Protein AF-A0A967LL27-F1 (afdb_monomer_lite)

Sequence (130 aa):
VATADSPEEQVLYAFVTLYVKEKTGVESTYVEIAGGQKPLKLIDDDKADLVLAATAADHENVVFAIEDYPGLVSGKRPYEDLQFTTVLPALKKLNGLLNKEDIDLVVGRVNAGESAMSVVRKFLMERRWI

Foldseek 3Di:
DEDQDDLLVQLVCLLLQVQLCVPFVDGDDYDYQPPPHAQVVCLVVVVDQKGFHPPCPPPPAFQADAPPGTTIGGHCCCVPVVVVTCSSVSSNVSNVVDYPVLSVVLSVVVVVVDRSNVSSVVSCVVVVSD

Secondary structure (DSSP, 8-state):
-EE---HHHHHHHHHHHHHHHHHH-PPPPPEE--TT--HHHHHHTTS-SEEEETT-TT-TTEEE--TTSPEEEE-SHHHHTSTTSSHHHHHHHHHTT--HHHHHHHHHHHHTT--HHHHHHHHHHHTT--

pLDDT: mean 86.88, std 9.01, range [59.88, 97.75]

Radius of gyration: 13.79 Å; chains: 1; bounding box: 35×30×36 Å

Structure (mmCIF, N/CA/C/O backbone):
data_AF-A0A967LL27-F1
#
_entry.id   AF-A0A967LL27-F1
#
loop_
_atom_site.group_PDB
_atom_site.id
_atom_site.type_symbol
_atom_site.label_atom_id
_atom_site.label_alt_id
_atom_site.label_comp_id
_atom_site.label_asym_id
_atom_site.label_entity_id
_atom_site.label_seq_id
_atom_site.pdbx_PDB_ins_code
_atom_site.Cartn_x
_atom_site.Cartn_y
_atom_site.Cartn_z
_atom_site.occupancy
_atom_site.B_iso_or_equiv
_atom_site.auth_seq_id
_atom_site.auth_comp_id
_atom_site.auth_asym_id
_atom_site.auth_atom_id
_atom_site.pdbx_PDB_model_num
ATOM 1 N N . VAL A 1 1 ? -0.187 2.594 -8.232 1.00 70.19 1 VAL A N 1
ATOM 2 C CA . VAL A 1 1 ? -0.440 1.312 -7.535 1.00 70.19 1 VAL A CA 1
ATOM 3 C C . VAL A 1 1 ? -1.769 0.783 -8.028 1.00 70.19 1 VAL A C 1
ATOM 5 O O . VAL A 1 1 ? -2.717 1.564 -8.012 1.00 70.19 1 VAL A O 1
ATOM 8 N N . ALA A 1 2 ? -1.831 -0.471 -8.484 1.00 71.69 2 ALA A N 1
ATOM 9 C CA . ALA A 1 2 ? -3.088 -1.068 -8.938 1.00 71.69 2 ALA A CA 1
ATOM 10 C C . ALA A 1 2 ? -3.721 -2.025 -7.917 1.00 71.69 2 ALA A C 1
ATOM 12 O O . ALA A 1 2 ? -2.985 -2.765 -7.254 1.00 71.69 2 ALA A O 1
ATOM 13 N N . THR A 1 3 ? -5.057 -2.001 -7.806 1.00 70.25 3 THR A N 1
ATOM 14 C CA . THR A 1 3 ? -5.858 -2.859 -6.907 1.00 70.25 3 THR A CA 1
ATOM 15 C C . THR A 1 3 ? -7.157 -3.350 -7.572 1.00 70.2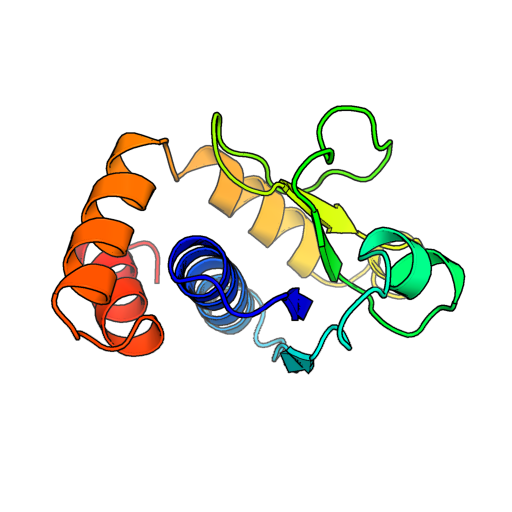5 3 THR A C 1
ATOM 17 O O . THR A 1 3 ? -7.623 -2.770 -8.552 1.00 70.25 3 THR A O 1
ATOM 20 N N . ALA A 1 4 ? -7.727 -4.430 -7.041 1.00 61.78 4 ALA A N 1
ATOM 21 C CA . ALA A 1 4 ? -9.005 -5.058 -7.382 1.00 61.78 4 ALA A CA 1
ATOM 22 C C . ALA A 1 4 ? -10.152 -4.695 -6.401 1.00 61.78 4 ALA A C 1
ATOM 24 O O . ALA A 1 4 ? -11.181 -5.368 -6.368 1.00 61.78 4 ALA A O 1
ATOM 25 N N . ASP A 1 5 ? -9.993 -3.605 -5.641 1.00 72.44 5 ASP A N 1
ATOM 26 C CA . ASP A 1 5 ? -11.035 -2.929 -4.847 1.00 72.44 5 ASP A CA 1
ATOM 27 C C . ASP A 1 5 ? -11.576 -3.639 -3.584 1.00 72.44 5 ASP A C 1
ATOM 29 O O . ASP A 1 5 ? -12.579 -3.200 -3.013 1.00 72.44 5 ASP A O 1
ATOM 33 N N . SER A 1 6 ? -10.895 -4.663 -3.055 1.00 85.81 6 SER A N 1
ATOM 34 C CA . SER A 1 6 ? -11.262 -5.240 -1.745 1.00 85.81 6 SER A CA 1
ATOM 35 C C . SER A 1 6 ? -10.921 -4.297 -0.569 1.00 85.81 6 SER A C 1
ATOM 37 O O . SER A 1 6 ? -10.003 -3.480 -0.692 1.00 85.81 6 SER A O 1
ATOM 39 N N . PRO A 1 7 ? -11.598 -4.394 0.596 1.00 88.50 7 PRO A N 1
ATOM 40 C CA . PRO A 1 7 ? -11.250 -3.608 1.785 1.00 88.50 7 PRO A CA 1
ATOM 41 C C . PRO A 1 7 ? -9.779 -3.748 2.196 1.00 88.50 7 PRO A C 1
ATOM 43 O O . PRO A 1 7 ? -9.130 -2.760 2.538 1.00 88.50 7 PRO A O 1
ATOM 46 N N . GLU A 1 8 ? -9.230 -4.958 2.114 1.00 90.44 8 GLU A N 1
ATOM 47 C CA . GLU A 1 8 ? -7.825 -5.249 2.396 1.00 90.44 8 GLU A CA 1
ATOM 48 C C . GLU A 1 8 ? -6.908 -4.489 1.437 1.00 90.44 8 GLU A C 1
ATOM 50 O O . GLU A 1 8 ? -5.980 -3.800 1.860 1.00 90.44 8 GLU A O 1
ATOM 55 N N . GLU A 1 9 ? -7.191 -4.547 0.138 1.00 88.44 9 GLU A N 1
ATOM 56 C CA . GLU A 1 9 ? -6.383 -3.861 -0.862 1.00 88.44 9 GLU A CA 1
ATOM 57 C C . GLU A 1 9 ? -6.513 -2.337 -0.790 1.00 88.44 9 GLU A C 1
ATOM 59 O O . GLU A 1 9 ? -5.526 -1.632 -1.003 1.00 88.44 9 GLU A O 1
ATOM 64 N N . GLN A 1 10 ? -7.689 -1.814 -0.434 1.00 90.50 10 GLN A N 1
ATOM 65 C CA . GLN A 1 10 ? -7.887 -0.388 -0.163 1.00 90.50 10 GLN A CA 1
ATOM 66 C C . GLN A 1 10 ? -7.045 0.074 1.033 1.00 90.50 10 GLN A C 1
ATOM 68 O O . GLN A 1 10 ? -6.426 1.142 0.982 1.00 90.50 10 GLN A O 1
ATOM 73 N N . VAL A 1 11 ? -6.981 -0.732 2.099 1.00 94.06 11 VAL A N 1
ATOM 74 C CA . VAL A 1 11 ? -6.143 -0.460 3.275 1.00 94.06 11 VAL A CA 1
ATOM 75 C C . VAL A 1 11 ? -4.662 -0.486 2.910 1.00 94.06 11 VAL A C 1
ATOM 77 O O . VAL A 1 11 ? -3.939 0.464 3.220 1.00 94.06 11 VAL A O 1
ATOM 80 N N . LEU A 1 12 ? -4.206 -1.521 2.203 1.00 92.62 12 LEU A N 1
ATOM 81 C CA . LEU A 1 12 ? -2.813 -1.633 1.764 1.00 92.62 12 LEU A CA 1
ATOM 82 C C . LEU A 1 12 ? -2.420 -0.495 0.816 1.00 92.62 12 LEU A C 1
ATOM 84 O O . LEU A 1 12 ? -1.365 0.121 0.989 1.00 92.62 12 LEU A O 1
ATOM 88 N N . TYR A 1 13 ? -3.289 -0.150 -0.136 1.00 92.38 13 TYR A N 1
ATOM 89 C CA . TYR A 1 13 ? -3.108 1.004 -1.011 1.00 92.38 13 TYR A CA 1
ATOM 90 C C . TYR A 1 13 ? -2.976 2.305 -0.217 1.00 92.38 13 TYR A C 1
ATOM 92 O O . TYR A 1 13 ? -2.076 3.103 -0.496 1.00 92.38 13 TYR A O 1
ATOM 100 N N . ALA A 1 14 ? -3.836 2.520 0.781 1.00 94.31 14 ALA A N 1
ATOM 101 C CA . ALA A 1 14 ? -3.790 3.705 1.625 1.00 94.31 14 ALA A CA 1
ATOM 102 C C . ALA A 1 14 ? -2.488 3.773 2.441 1.00 94.31 14 ALA A C 1
ATOM 104 O O . ALA A 1 14 ? -1.865 4.836 2.487 1.00 94.31 14 ALA A O 1
ATOM 105 N N . PHE A 1 15 ? -2.030 2.655 3.019 1.00 95.31 15 PHE A N 1
ATOM 106 C CA . PHE A 1 15 ? -0.750 2.581 3.737 1.00 95.31 15 PHE A CA 1
ATOM 107 C C . PHE A 1 15 ? 0.423 2.955 2.838 1.00 95.31 15 PHE A C 1
ATOM 109 O O . PHE A 1 15 ? 1.208 3.841 3.181 1.00 95.31 15 PHE A O 1
ATOM 116 N N . VAL A 1 16 ? 0.505 2.324 1.668 1.00 92.50 16 VAL A N 1
ATOM 117 C CA . VAL A 1 16 ? 1.552 2.573 0.674 1.00 92.50 16 VAL A CA 1
ATOM 118 C C . VAL A 1 16 ? 1.534 4.032 0.227 1.00 92.50 16 VAL A C 1
ATOM 120 O O . VAL A 1 16 ? 2.548 4.721 0.317 1.00 92.50 16 VAL A O 1
ATOM 123 N N . THR A 1 17 ? 0.373 4.526 -0.198 1.00 92.62 17 THR A N 1
ATOM 124 C CA . THR A 1 17 ? 0.221 5.869 -0.767 1.00 92.62 17 THR A CA 1
ATOM 125 C C . THR A 1 17 ? 0.566 6.954 0.244 1.00 92.62 17 THR A C 1
ATOM 127 O O . THR A 1 17 ? 1.343 7.859 -0.063 1.00 92.62 17 THR A O 1
ATOM 130 N N . LEU A 1 18 ? 0.010 6.872 1.456 1.00 94.50 18 LEU A N 1
ATOM 131 C CA . LEU A 1 18 ? 0.238 7.875 2.493 1.00 94.50 18 LEU A CA 1
ATOM 132 C C . LEU A 1 18 ? 1.684 7.848 2.975 1.00 94.50 18 LEU A C 1
ATOM 134 O O . LEU A 1 18 ? 2.316 8.898 3.057 1.00 94.50 18 LEU A O 1
ATOM 138 N N . TYR A 1 19 ? 2.232 6.665 3.250 1.00 94.00 19 TYR A N 1
ATOM 139 C CA . TYR A 1 19 ? 3.591 6.566 3.767 1.00 94.00 19 TYR A CA 1
ATOM 140 C C . TYR A 1 19 ? 4.632 7.019 2.740 1.00 94.00 19 TYR A C 1
ATOM 142 O O . TYR A 1 19 ? 5.532 7.786 3.079 1.00 94.00 19 TYR A O 1
ATOM 150 N N . VAL A 1 20 ? 4.497 6.599 1.476 1.00 91.62 20 VAL A N 1
ATOM 151 C CA . VAL A 1 20 ? 5.399 7.032 0.399 1.00 91.62 20 VAL A CA 1
ATOM 152 C C . VAL A 1 20 ? 5.307 8.542 0.207 1.00 91.62 20 VAL A C 1
ATOM 154 O O . VAL A 1 20 ? 6.348 9.202 0.197 1.00 91.62 20 VAL A O 1
ATOM 157 N N . LYS A 1 21 ? 4.097 9.109 0.139 1.00 92.62 21 LYS A N 1
ATOM 158 C CA . LYS A 1 21 ? 3.917 10.558 -0.007 1.00 92.62 21 LYS A CA 1
ATOM 159 C C . LYS A 1 21 ? 4.582 11.332 1.129 1.00 92.62 21 LYS A C 1
ATOM 161 O O . LYS A 1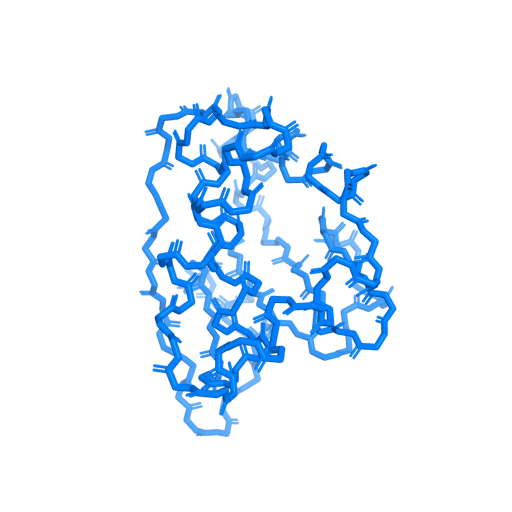 21 ? 5.367 12.235 0.864 1.00 92.62 21 LYS A O 1
ATOM 166 N N . GLU A 1 22 ? 4.335 10.952 2.378 1.00 93.75 22 GLU A N 1
ATOM 167 C CA . GLU A 1 22 ? 4.881 11.664 3.543 1.00 93.75 22 GLU A CA 1
ATOM 168 C C . GLU A 1 22 ? 6.404 11.483 3.689 1.00 93.75 22 GLU A C 1
ATOM 170 O O . GLU A 1 22 ? 7.096 12.389 4.149 1.00 93.75 22 GLU A O 1
ATOM 175 N N . LYS A 1 23 ? 6.971 10.331 3.297 1.00 91.88 23 LYS A N 1
ATOM 176 C CA . LYS A 1 23 ? 8.418 10.069 3.439 1.00 91.88 23 LYS A CA 1
ATOM 177 C C . LYS A 1 23 ? 9.271 10.492 2.260 1.00 91.88 23 LYS A C 1
ATOM 179 O O . LYS A 1 23 ? 10.477 10.665 2.432 1.00 91.88 23 LYS A O 1
ATOM 184 N N . THR A 1 24 ? 8.680 10.617 1.081 1.00 89.19 24 THR A N 1
ATOM 185 C CA . THR A 1 24 ? 9.441 10.821 -0.158 1.00 89.19 24 THR A CA 1
ATOM 186 C C . THR A 1 24 ? 8.962 12.024 -0.962 1.00 89.19 24 THR A C 1
ATOM 188 O O . THR A 1 24 ? 9.666 12.459 -1.866 1.00 89.19 24 THR A O 1
ATOM 191 N N . GLY A 1 25 ? 7.778 12.565 -0.657 1.00 88.06 25 GLY A N 1
ATOM 192 C CA . GLY A 1 25 ? 7.119 13.591 -1.465 1.00 88.06 25 GLY A CA 1
ATOM 193 C C . GLY A 1 25 ? 6.537 13.068 -2.784 1.00 88.06 25 GLY A C 1
ATOM 194 O O . GLY A 1 25 ? 5.905 13.836 -3.503 1.00 88.06 25 GLY A O 1
ATOM 195 N N . VAL A 1 26 ? 6.724 11.783 -3.111 1.00 86.94 26 VAL A N 1
ATOM 196 C CA . VAL A 1 26 ? 6.223 11.171 -4.348 1.00 86.94 26 VAL A CA 1
ATOM 197 C C . VAL A 1 26 ? 4.755 10.798 -4.188 1.00 86.94 26 VAL A C 1
ATOM 199 O O . VAL A 1 26 ? 4.373 10.080 -3.263 1.00 86.94 26 VAL A O 1
ATOM 202 N N . GLU A 1 27 ? 3.923 11.263 -5.114 1.00 85.25 27 GLU A N 1
ATOM 203 C CA . GLU A 1 27 ? 2.514 10.888 -5.159 1.00 85.25 27 GLU A CA 1
ATOM 204 C C . GLU A 1 27 ? 2.318 9.557 -5.888 1.00 85.25 27 GLU A C 1
ATOM 206 O O . GLU A 1 27 ? 2.960 9.272 -6.898 1.00 85.25 27 GLU A O 1
ATOM 211 N N . SER A 1 28 ? 1.403 8.736 -5.375 1.00 83.75 28 SER A N 1
ATOM 212 C CA . SER A 1 28 ? 0.979 7.505 -6.040 1.00 83.75 28 SER A CA 1
ATOM 213 C C . SER A 1 28 ? -0.317 7.755 -6.797 1.00 83.75 28 SER A C 1
ATOM 215 O O . SER A 1 28 ? -1.257 8.325 -6.249 1.00 83.75 28 SER A O 1
ATOM 217 N N . THR A 1 29 ? -0.378 7.296 -8.045 1.00 83.31 29 THR A N 1
ATOM 218 C CA . THR A 1 29 ? -1.622 7.271 -8.823 1.00 83.31 29 THR A CA 1
ATOM 219 C C . THR A 1 29 ? -2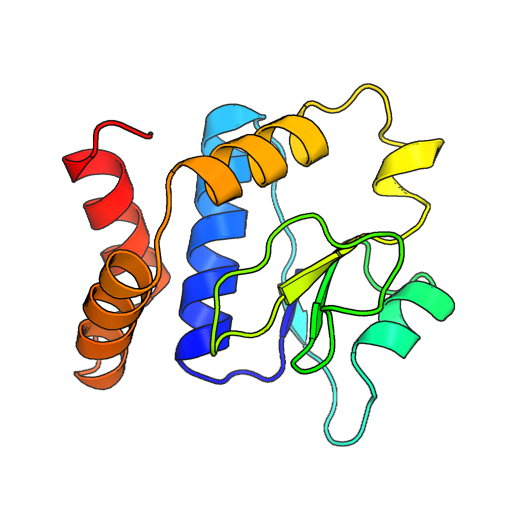.281 5.903 -8.678 1.00 83.31 29 THR A C 1
ATOM 221 O O . THR A 1 29 ? -1.609 4.870 -8.792 1.00 83.31 29 THR A O 1
ATOM 224 N N . TYR A 1 30 ? -3.582 5.895 -8.400 1.00 84.38 30 TYR A N 1
ATOM 225 C CA . TYR A 1 30 ? -4.396 4.685 -8.408 1.00 84.38 30 TYR A CA 1
ATOM 226 C C . TYR A 1 30 ? -4.602 4.195 -9.842 1.00 84.38 30 TYR A C 1
ATOM 228 O O . TYR A 1 30 ? -4.873 4.993 -10.739 1.00 84.38 30 TYR A O 1
ATOM 236 N N . VAL A 1 31 ? -4.482 2.887 -10.049 1.00 82.94 31 VAL A N 1
ATOM 237 C CA . VAL A 1 31 ? -4.777 2.232 -11.325 1.00 82.94 31 VAL A CA 1
ATOM 238 C C . VAL A 1 31 ? -5.790 1.128 -11.050 1.00 82.94 31 VAL A C 1
ATOM 240 O O . VAL A 1 31 ? -5.518 0.217 -10.280 1.00 82.94 31 VAL A O 1
ATOM 243 N N . GLU A 1 32 ? -6.965 1.197 -11.655 1.00 81.38 32 GLU A N 1
ATOM 244 C CA . GLU A 1 32 ? -7.962 0.137 -11.498 1.00 81.38 32 GLU A CA 1
ATOM 245 C C . GLU A 1 32 ? -7.512 -1.127 -12.247 1.00 81.38 32 GLU A C 1
A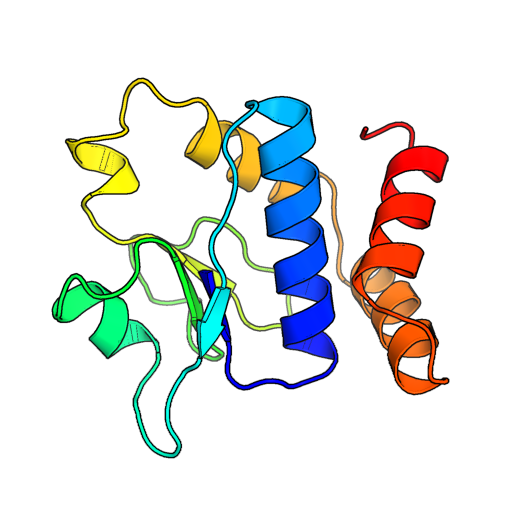TOM 247 O O . GLU A 1 32 ? -7.061 -1.051 -13.396 1.00 81.38 32 GLU A O 1
ATOM 252 N N . ILE A 1 33 ? -7.634 -2.297 -11.614 1.00 81.44 33 ILE A N 1
ATOM 253 C CA . ILE A 1 33 ? -7.444 -3.581 -12.295 1.00 81.44 33 ILE A CA 1
ATOM 254 C C . ILE A 1 33 ? -8.786 -4.009 -12.885 1.00 81.44 33 ILE A C 1
ATOM 256 O O . ILE A 1 33 ? -9.707 -4.378 -12.161 1.00 81.44 33 ILE A O 1
ATOM 260 N N . ALA A 1 34 ? -8.890 -3.997 -14.215 1.00 79.12 34 ALA A N 1
ATOM 261 C CA . ALA A 1 34 ? -10.110 -4.422 -14.892 1.00 79.12 34 ALA A CA 1
ATOM 262 C C . ALA A 1 34 ? -10.460 -5.886 -14.560 1.00 79.12 34 ALA A C 1
ATOM 264 O O . ALA A 1 34 ? -9.581 -6.745 -14.442 1.00 79.12 34 ALA A O 1
ATOM 265 N N . GLY A 1 35 ? -11.757 -6.192 -14.463 1.00 75.62 35 GLY A N 1
ATOM 266 C CA . GLY A 1 35 ? -12.244 -7.532 -14.129 1.00 75.62 35 GLY A CA 1
ATOM 267 C C . GLY A 1 35 ? -11.630 -8.632 -15.008 1.00 75.62 35 GLY A C 1
ATOM 268 O O . GLY A 1 35 ? -11.699 -8.583 -16.235 1.00 75.62 35 GLY A O 1
ATOM 269 N N . GLY A 1 36 ? -11.017 -9.636 -14.371 1.00 75.38 36 GLY A N 1
ATOM 270 C CA . GLY A 1 36 ? -10.354 -10.761 -15.045 1.00 75.38 36 GLY A CA 1
ATOM 271 C C . GLY A 1 36 ? -8.914 -10.494 -15.507 1.00 75.38 36 GLY A C 1
ATOM 272 O O . GLY A 1 36 ? -8.245 -11.420 -15.974 1.00 75.38 36 GLY A O 1
ATOM 273 N N . GLN A 1 37 ? -8.402 -9.269 -15.358 1.00 81.06 37 GLN A N 1
ATOM 274 C CA . GLN A 1 37 ? -6.997 -8.964 -15.606 1.00 81.06 37 GLN A CA 1
ATOM 275 C C . GLN A 1 37 ? -6.126 -9.466 -14.448 1.00 81.06 37 GLN A C 1
ATOM 277 O O . GLN A 1 37 ? -6.425 -9.255 -13.277 1.00 81.06 37 GLN A O 1
ATOM 282 N N . LYS A 1 38 ? -5.015 -10.135 -14.772 1.00 84.31 38 LYS A N 1
ATOM 283 C CA . LYS A 1 38 ? -4.040 -10.567 -13.763 1.00 84.31 38 LYS A CA 1
ATOM 284 C C . LYS A 1 38 ? -3.196 -9.365 -13.316 1.00 84.31 38 LYS A C 1
ATOM 286 O O . LYS A 1 38 ? -2.585 -8.755 -14.194 1.00 84.31 38 LYS A O 1
ATOM 291 N N . PRO A 1 39 ? -3.074 -9.072 -12.007 1.00 85.19 39 PRO A N 1
ATOM 292 C CA . PRO A 1 39 ? -2.314 -7.920 -11.515 1.00 85.19 39 PRO A CA 1
ATOM 293 C C . PRO A 1 39 ? -0.873 -7.870 -12.037 1.00 85.19 39 PRO A C 1
ATOM 295 O O . PRO A 1 39 ? -0.445 -6.853 -12.568 1.00 85.19 39 PRO A O 1
ATOM 298 N N . LEU A 1 40 ? -0.148 -8.994 -11.999 1.00 86.19 40 LEU A N 1
ATOM 299 C CA . LEU A 1 40 ? 1.247 -9.055 -12.459 1.00 86.19 40 LEU A CA 1
ATOM 300 C C . LEU A 1 40 ? 1.413 -8.722 -13.949 1.00 86.19 40 LEU A C 1
ATOM 302 O O . LEU A 1 40 ? 2.420 -8.144 -14.336 1.00 86.19 40 LEU A O 1
ATOM 306 N N . LYS A 1 41 ? 0.388 -8.966 -14.776 1.00 87.44 41 LYS A N 1
ATOM 307 C CA . LYS A 1 41 ? 0.427 -8.595 -16.195 1.00 87.44 41 LYS A CA 1
ATOM 308 C C . LYS A 1 41 ? 0.486 -7.075 -16.400 1.00 87.44 41 LYS A C 1
ATOM 310 O O . LYS A 1 41 ? 0.947 -6.622 -17.437 1.00 87.44 41 LYS A O 1
ATOM 315 N N . LEU A 1 42 ? 0.027 -6.272 -15.435 1.00 85.62 42 LEU A N 1
ATOM 316 C CA . LEU A 1 42 ? 0.169 -4.814 -15.499 1.00 85.62 42 LEU A CA 1
ATOM 317 C C . LEU A 1 42 ? 1.622 -4.362 -15.324 1.00 85.62 42 LEU A C 1
ATOM 319 O O . LEU A 1 42 ? 1.976 -3.331 -15.886 1.00 85.62 42 LEU A O 1
ATOM 323 N N . ILE A 1 43 ? 2.441 -5.121 -14.586 1.00 87.00 43 ILE A N 1
ATOM 324 C CA . ILE A 1 43 ? 3.893 -4.906 -14.550 1.00 87.00 43 ILE A CA 1
ATOM 325 C C . ILE A 1 43 ? 4.500 -5.292 -15.892 1.00 87.00 43 ILE A C 1
ATOM 327 O O . ILE A 1 43 ? 5.235 -4.499 -16.465 1.00 87.00 43 ILE A O 1
ATOM 331 N N . ASP A 1 44 ? 4.175 -6.488 -16.394 1.00 84.81 44 ASP A N 1
ATOM 332 C CA . ASP A 1 44 ? 4.751 -7.004 -17.644 1.00 84.81 44 ASP A CA 1
ATOM 333 C C . ASP A 1 44 ? 4.430 -6.109 -18.853 1.00 84.81 44 ASP A C 1
ATOM 335 O O . ASP A 1 44 ? 5.234 -5.993 -19.774 1.00 84.81 44 ASP A O 1
ATOM 339 N N . ASP A 1 45 ? 3.251 -5.479 -18.846 1.00 87.25 45 ASP A N 1
ATOM 340 C CA . ASP A 1 45 ? 2.790 -4.550 -19.880 1.00 87.25 45 ASP A CA 1
ATOM 341 C C . ASP A 1 45 ? 3.246 -3.086 -19.633 1.00 87.25 45 ASP A C 1
ATOM 343 O O . ASP A 1 45 ? 2.778 -2.193 -20.342 1.00 87.25 45 ASP A O 1
ATOM 347 N N . ASP A 1 46 ? 4.071 -2.809 -18.611 1.00 82.62 46 ASP A N 1
ATOM 348 C CA . ASP A 1 46 ? 4.505 -1.462 -18.179 1.00 82.62 46 ASP A CA 1
ATOM 349 C C . ASP A 1 46 ? 3.346 -0.476 -17.896 1.00 82.62 46 ASP A C 1
ATOM 351 O O . ASP A 1 46 ? 3.461 0.744 -18.036 1.00 82.62 46 ASP A O 1
ATOM 355 N N . LYS A 1 47 ? 2.188 -1.000 -17.482 1.00 85.69 47 LYS A N 1
ATOM 356 C CA . LYS A 1 47 ? 0.978 -0.215 -17.166 1.00 85.69 47 LYS A CA 1
ATOM 357 C C . LYS A 1 47 ? 0.893 0.200 -15.701 1.00 85.69 47 LYS A C 1
ATOM 359 O O . LYS A 1 47 ? 0.082 1.059 -15.357 1.00 85.69 47 LYS A O 1
ATOM 364 N N . ALA A 1 48 ? 1.689 -0.416 -14.834 1.00 85.88 48 ALA A N 1
ATOM 365 C CA . ALA A 1 48 ? 1.794 -0.057 -13.430 1.00 85.88 48 ALA A CA 1
ATOM 366 C C . ALA A 1 48 ? 3.229 -0.250 -12.934 1.00 85.88 48 ALA A C 1
ATOM 368 O O . ALA A 1 48 ? 3.896 -1.210 -13.300 1.00 85.88 48 ALA A O 1
ATOM 369 N N . ASP A 1 49 ? 3.677 0.631 -12.041 1.00 87.44 49 ASP A N 1
ATOM 370 C CA . ASP A 1 49 ? 4.979 0.484 -11.380 1.00 87.44 49 ASP A CA 1
ATOM 371 C C . ASP A 1 49 ? 4.908 -0.452 -10.155 1.00 87.44 49 ASP A C 1
ATOM 373 O O . ASP A 1 49 ? 5.901 -1.065 -9.766 1.00 87.44 49 ASP A O 1
ATOM 377 N N . LEU A 1 50 ? 3.725 -0.548 -9.535 1.00 89.50 50 LEU A N 1
ATOM 378 C CA . LEU A 1 50 ? 3.447 -1.310 -8.314 1.00 89.50 50 LEU A CA 1
ATOM 379 C C . LEU A 1 50 ? 2.052 -1.946 -8.394 1.00 89.50 50 LEU A C 1
ATOM 381 O O . LEU A 1 50 ? 1.085 -1.252 -8.739 1.00 89.50 50 LEU A O 1
ATOM 385 N N . VAL A 1 51 ? 1.924 -3.211 -7.993 1.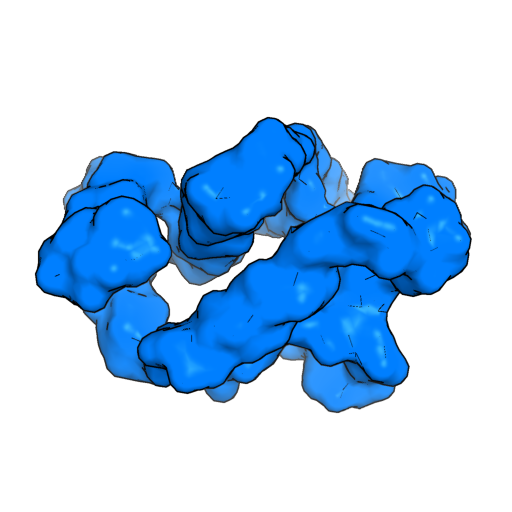00 90.06 51 VAL A N 1
ATOM 386 C CA . VAL A 1 51 ? 0.639 -3.940 -7.944 1.00 90.06 51 VAL A CA 1
ATOM 387 C C . VAL A 1 51 ? 0.498 -4.745 -6.668 1.00 90.06 51 VAL A C 1
ATOM 389 O O . VAL A 1 51 ? 1.467 -5.344 -6.206 1.00 90.06 51 VAL A O 1
ATOM 392 N N . LEU A 1 52 ? -0.725 -4.798 -6.141 1.00 88.44 52 LEU A N 1
ATOM 393 C CA . LEU A 1 52 ? -1.101 -5.773 -5.124 1.00 88.44 52 LEU A CA 1
ATOM 394 C C . LEU A 1 52 ? -1.455 -7.106 -5.797 1.00 88.44 52 LEU A C 1
ATOM 396 O O . LEU A 1 52 ? -2.193 -7.137 -6.782 1.00 88.44 52 LEU A O 1
ATOM 400 N N . ALA A 1 53 ? -0.901 -8.208 -5.292 1.00 85.56 53 ALA A N 1
ATOM 401 C CA . ALA A 1 53 ? -1.146 -9.550 -5.812 1.00 85.56 53 ALA A CA 1
ATOM 402 C C . ALA A 1 53 ? -1.251 -10.579 -4.675 1.00 85.56 53 ALA A C 1
ATOM 404 O O . ALA A 1 53 ? -0.387 -10.650 -3.802 1.00 85.56 53 ALA A O 1
ATOM 405 N N . ALA A 1 54 ? -2.286 -11.423 -4.716 1.00 78.88 54 ALA A N 1
ATOM 406 C CA . ALA A 1 54 ? -2.515 -12.465 -3.709 1.00 78.88 54 ALA A CA 1
ATOM 407 C C . ALA A 1 54 ? -1.398 -13.529 -3.668 1.00 78.88 54 ALA A C 1
ATOM 409 O O . ALA A 1 54 ? -1.043 -14.019 -2.605 1.00 78.88 54 ALA A O 1
ATOM 410 N N . THR A 1 55 ? -0.797 -13.863 -4.815 1.00 68.38 55 THR A N 1
ATOM 411 C CA . THR A 1 55 ? 0.308 -14.835 -4.926 1.00 68.38 55 THR A CA 1
ATOM 412 C C . THR A 1 55 ? 1.649 -14.131 -5.123 1.00 68.38 55 THR A C 1
ATOM 414 O O . THR A 1 55 ? 2.397 -14.443 -6.049 1.00 68.38 55 THR A O 1
ATOM 417 N N . ALA A 1 56 ? 1.927 -13.114 -4.309 1.00 66.75 56 ALA A N 1
ATOM 418 C CA . ALA A 1 56 ? 3.145 -12.323 -4.445 1.00 66.75 56 ALA A CA 1
ATOM 419 C C . ALA A 1 56 ? 4.399 -13.055 -3.940 1.00 66.75 56 ALA A C 1
ATOM 421 O O . ALA A 1 56 ? 5.475 -12.766 -4.442 1.00 66.75 56 ALA A O 1
ATOM 422 N N . ALA A 1 57 ? 4.276 -13.998 -2.996 1.00 60.94 57 ALA A N 1
ATOM 423 C CA . ALA A 1 57 ? 5.405 -14.578 -2.252 1.00 60.94 57 ALA A CA 1
ATOM 424 C C . ALA A 1 57 ? 6.534 -15.174 -3.121 1.00 60.94 57 ALA A C 1
ATOM 426 O O . ALA A 1 57 ? 7.691 -15.123 -2.714 1.00 60.94 57 ALA A O 1
ATOM 427 N N . ASP A 1 58 ? 6.216 -15.668 -4.320 1.00 63.03 58 ASP A N 1
ATOM 428 C CA . ASP A 1 58 ? 7.188 -16.280 -5.237 1.00 63.03 58 ASP A CA 1
ATOM 429 C C . ASP A 1 58 ? 7.750 -15.304 -6.289 1.00 63.03 58 ASP A C 1
ATOM 431 O O . ASP A 1 58 ? 8.512 -15.702 -7.172 1.00 63.03 58 ASP A O 1
ATOM 435 N N . HIS A 1 59 ? 7.368 -14.025 -6.242 1.00 75.75 59 HIS A N 1
ATOM 436 C CA . HIS A 1 59 ? 7.824 -13.033 -7.209 1.00 75.75 59 HIS A CA 1
ATOM 437 C C . HIS A 1 59 ? 9.147 -12.386 -6.764 1.00 75.75 59 HIS A C 1
ATOM 439 O O . HIS A 1 59 ? 9.299 -11.952 -5.627 1.00 75.75 59 HIS A O 1
ATOM 445 N N . GLU A 1 60 ? 10.104 -12.254 -7.684 1.00 74.12 60 GLU A N 1
ATOM 446 C CA . GLU A 1 60 ? 11.465 -11.763 -7.391 1.00 74.12 60 GLU A CA 1
ATOM 447 C C . GLU A 1 60 ? 11.487 -10.340 -6.792 1.00 74.12 60 GLU A C 1
ATOM 449 O O . GLU A 1 60 ? 12.321 -10.012 -5.951 1.00 74.12 60 GLU A O 1
ATOM 454 N N . ASN A 1 61 ? 10.517 -9.508 -7.178 1.00 84.19 61 ASN A N 1
ATOM 455 C CA . ASN A 1 61 ? 10.436 -8.088 -6.814 1.00 84.19 61 ASN A CA 1
ATOM 456 C C . ASN A 1 61 ? 9.334 -7.751 -5.794 1.00 84.19 61 ASN A C 1
ATOM 458 O O . ASN A 1 61 ? 8.659 -6.724 -5.913 1.00 84.19 61 ASN A O 1
ATOM 462 N N . VAL A 1 62 ? 9.115 -8.607 -4.797 1.00 87.38 62 VAL A N 1
ATOM 463 C CA . VAL A 1 62 ? 8.230 -8.280 -3.666 1.00 87.38 62 VAL A CA 1
ATOM 464 C C . VAL A 1 62 ? 8.893 -7.228 -2.783 1.00 87.38 62 VAL A C 1
ATOM 466 O O . VAL A 1 62 ? 10.008 -7.409 -2.294 1.00 87.38 62 VAL A O 1
ATOM 469 N N . VAL A 1 63 ? 8.198 -6.113 -2.561 1.00 87.75 63 VAL A N 1
ATOM 470 C CA . VAL A 1 63 ? 8.716 -4.971 -1.782 1.00 87.75 63 VAL A CA 1
ATOM 471 C C . VAL A 1 63 ? 7.980 -4.760 -0.462 1.00 87.75 63 VAL A C 1
ATOM 473 O O . VAL A 1 63 ? 8.499 -4.085 0.427 1.00 87.75 63 VAL A O 1
ATOM 476 N N . PHE A 1 64 ? 6.794 -5.351 -0.329 1.00 87.00 64 PHE A N 1
ATOM 477 C CA . PHE A 1 64 ? 5.980 -5.359 0.880 1.00 87.00 64 PHE A CA 1
ATOM 478 C C . PHE A 1 64 ? 5.123 -6.629 0.878 1.00 87.00 64 PHE A C 1
ATOM 480 O O . PHE A 1 64 ? 4.499 -6.936 -0.135 1.00 87.00 64 PHE A O 1
ATOM 487 N N . ALA A 1 65 ? 5.098 -7.369 1.981 1.00 90.19 65 ALA A N 1
ATOM 488 C CA . ALA A 1 65 ? 4.281 -8.567 2.133 1.00 90.19 65 ALA A CA 1
ATOM 489 C C . ALA A 1 65 ? 4.006 -8.819 3.616 1.00 90.19 65 ALA A C 1
ATOM 491 O O . ALA A 1 65 ? 4.935 -8.902 4.419 1.00 90.19 65 ALA A O 1
ATOM 492 N N . ILE A 1 66 ? 2.726 -8.974 3.941 1.00 88.00 66 ILE A N 1
ATOM 493 C CA . ILE A 1 66 ? 2.230 -9.357 5.261 1.00 88.00 66 ILE A CA 1
ATOM 494 C C . ILE A 1 66 ? 1.470 -10.672 5.079 1.00 88.00 66 ILE A C 1
ATOM 496 O O . ILE A 1 66 ? 0.774 -10.846 4.079 1.00 88.00 66 ILE A O 1
ATOM 500 N N . GLU A 1 67 ? 1.640 -11.609 6.009 1.00 85.12 67 GLU A N 1
ATOM 501 C CA . GLU A 1 67 ? 0.954 -12.906 5.987 1.00 85.12 67 GLU A CA 1
ATOM 502 C C . GLU A 1 67 ? -0.568 -12.731 5.851 1.00 85.12 67 GLU A C 1
ATOM 504 O O . GLU A 1 67 ? -1.133 -11.814 6.439 1.00 85.12 67 GLU A O 1
ATOM 509 N N . ASP A 1 68 ? -1.215 -13.603 5.072 1.00 85.56 68 ASP A N 1
ATOM 510 C CA . ASP A 1 68 ? -2.653 -13.582 4.745 1.00 85.56 68 ASP A CA 1
ATOM 511 C C . ASP A 1 68 ? -3.152 -12.378 3.920 1.00 85.56 68 ASP A C 1
ATOM 513 O O . ASP A 1 68 ? -4.339 -12.306 3.597 1.00 85.56 68 ASP A O 1
ATOM 517 N N . TYR A 1 69 ? -2.263 -11.469 3.509 1.00 87.75 69 TYR A N 1
ATOM 518 C CA . TYR A 1 69 ? -2.603 -10.281 2.728 1.00 87.75 69 TYR A CA 1
ATOM 519 C C . TYR A 1 69 ? -1.939 -10.265 1.343 1.00 87.75 69 TYR A C 1
ATOM 521 O O . TYR A 1 69 ? -0.860 -10.836 1.158 1.00 87.75 69 TYR A O 1
ATOM 529 N N . PRO A 1 70 ? -2.538 -9.575 0.349 1.00 87.44 70 PRO A N 1
ATOM 530 C CA . PRO A 1 70 ? -1.878 -9.336 -0.928 1.00 87.44 70 PRO A CA 1
ATOM 531 C C . PRO A 1 70 ? -0.512 -8.665 -0.739 1.00 87.44 70 PRO A C 1
ATOM 533 O O . PRO A 1 70 ? -0.383 -7.670 -0.024 1.00 87.44 70 PRO A O 1
ATOM 536 N N . GLY A 1 71 ? 0.514 -9.185 -1.409 1.00 88.31 71 GLY A N 1
ATOM 537 C CA . GLY A 1 71 ? 1.833 -8.559 -1.418 1.00 88.31 71 GLY A CA 1
ATOM 538 C C . GLY A 1 71 ? 1.922 -7.467 -2.479 1.00 88.31 71 GLY A C 1
ATOM 539 O O . GLY A 1 71 ? 1.290 -7.553 -3.532 1.00 88.31 71 GLY A O 1
ATOM 540 N N . LEU A 1 72 ? 2.737 -6.448 -2.216 1.00 90.50 72 LEU A N 1
ATOM 541 C CA . LEU A 1 72 ? 3.083 -5.414 -3.180 1.00 90.50 72 LEU A CA 1
ATOM 542 C C . LEU A 1 72 ? 4.301 -5.861 -3.985 1.00 90.50 72 LEU A C 1
ATOM 544 O O . LEU A 1 72 ? 5.402 -6.036 -3.449 1.00 90.50 72 LEU A O 1
ATOM 548 N N . VAL A 1 73 ? 4.099 -5.993 -5.287 1.00 90.50 73 VAL A N 1
ATOM 549 C CA . VAL A 1 73 ? 5.139 -6.334 -6.250 1.00 90.50 73 VAL A CA 1
ATOM 550 C C . VAL A 1 73 ? 5.518 -5.090 -7.036 1.00 90.50 73 VAL A C 1
ATOM 552 O O . VAL A 1 73 ? 4.651 -4.334 -7.478 1.00 90.50 73 VAL A O 1
ATOM 555 N N . SER A 1 74 ? 6.820 -4.887 -7.206 1.00 88.94 74 SER A N 1
ATOM 556 C CA . SER A 1 74 ? 7.379 -3.804 -8.003 1.00 88.94 74 SER A CA 1
ATOM 557 C C . SER A 1 74 ? 7.769 -4.272 -9.398 1.00 88.94 74 SER A C 1
ATOM 559 O O . SER A 1 74 ? 8.350 -5.344 -9.573 1.00 88.94 74 SER A O 1
ATOM 561 N N . GLY A 1 75 ? 7.500 -3.423 -10.389 1.00 85.94 75 GLY A N 1
ATOM 562 C CA . GLY A 1 75 ? 8.066 -3.559 -11.725 1.00 85.94 75 GLY A CA 1
ATOM 563 C C . GLY A 1 75 ? 9.547 -3.203 -11.774 1.00 85.94 75 GLY A C 1
ATOM 564 O O . GLY A 1 75 ? 10.138 -2.814 -10.763 1.00 85.94 75 GLY A O 1
ATOM 565 N N . LYS A 1 76 ? 10.147 -3.324 -12.962 1.00 81.81 76 LYS A N 1
ATOM 566 C CA . LYS A 1 76 ? 11.574 -3.034 -13.190 1.00 81.81 76 LYS A CA 1
ATOM 567 C C . LYS A 1 76 ? 11.888 -1.544 -13.109 1.00 81.81 76 LYS A C 1
ATOM 569 O O . LYS A 1 76 ? 12.902 -1.152 -12.540 1.00 81.81 76 LYS A O 1
ATOM 574 N N . ARG A 1 77 ? 10.975 -0.705 -13.598 1.00 79.44 77 ARG A N 1
ATOM 575 C CA . ARG A 1 77 ? 11.139 0.749 -13.671 1.00 79.44 77 ARG A CA 1
ATOM 576 C C . ARG A 1 77 ? 11.454 1.415 -12.318 1.00 79.44 77 ARG A C 1
ATOM 578 O O . ARG A 1 77 ? 12.374 2.231 -12.277 1.00 79.44 77 ARG A O 1
ATOM 585 N N . PRO A 1 78 ? 10.809 1.048 -11.192 1.00 77.50 78 PRO A N 1
ATOM 586 C CA . PRO A 1 78 ? 11.241 1.494 -9.868 1.00 77.50 78 PRO A CA 1
ATOM 587 C C . PRO A 1 78 ? 12.707 1.209 -9.506 1.00 77.50 78 PRO A C 1
ATOM 589 O O . PRO A 1 78 ? 13.311 1.993 -8.776 1.00 77.50 78 PRO A O 1
ATOM 592 N N . TYR A 1 79 ? 13.278 0.107 -9.998 1.00 74.94 79 TYR A N 1
ATOM 593 C CA . TYR A 1 79 ? 14.671 -0.276 -9.746 1.00 74.94 79 TYR A CA 1
ATOM 594 C C . TYR A 1 79 ? 15.650 0.330 -10.750 1.00 74.94 79 TYR A C 1
ATOM 596 O O . TYR A 1 79 ? 16.787 0.596 -10.381 1.00 74.94 79 TYR A O 1
ATOM 604 N N . GLU A 1 80 ? 15.233 0.522 -11.999 1.00 75.56 80 GLU A N 1
ATOM 605 C CA . GLU A 1 80 ? 16.115 0.942 -13.093 1.00 75.56 80 GLU A CA 1
ATOM 606 C C . GLU A 1 80 ? 16.078 2.467 -13.292 1.00 75.56 80 GLU A C 1
ATOM 608 O O . GLU A 1 80 ? 17.111 3.139 -13.235 1.00 75.56 80 GLU A O 1
ATOM 613 N N . ASP A 1 81 ? 14.878 3.038 -13.414 1.00 68.38 81 ASP A N 1
ATOM 614 C CA . ASP A 1 81 ? 14.679 4.453 -13.753 1.00 68.38 81 ASP A CA 1
ATOM 615 C C . ASP A 1 81 ? 14.471 5.332 -12.518 1.00 68.38 81 ASP A C 1
ATOM 617 O O . ASP A 1 81 ? 14.811 6.516 -12.514 1.00 68.38 81 ASP A O 1
ATOM 621 N N . LEU A 1 82 ? 13.916 4.758 -11.447 1.00 66.81 82 LEU A N 1
ATOM 622 C CA . LEU A 1 82 ? 13.646 5.460 -10.190 1.00 66.81 82 LEU A CA 1
ATOM 623 C C . LEU A 1 82 ? 14.631 5.075 -9.079 1.00 66.81 82 LEU A C 1
ATOM 625 O O . LEU A 1 82 ? 14.353 5.327 -7.907 1.00 66.81 82 LEU A O 1
ATOM 629 N N . GLN A 1 83 ? 15.800 4.530 -9.425 1.00 59.88 83 GLN A N 1
ATOM 630 C CA . GLN A 1 83 ? 16.849 4.123 -8.475 1.00 59.88 83 GLN A CA 1
ATOM 631 C C . GLN A 1 83 ? 17.310 5.236 -7.518 1.00 59.88 83 GLN A C 1
ATOM 633 O O . GLN A 1 83 ? 17.772 4.963 -6.413 1.00 59.88 83 GLN A O 1
ATOM 638 N N . PHE A 1 84 ? 17.163 6.501 -7.922 1.00 61.00 84 PHE A N 1
ATOM 639 C CA . PHE A 1 84 ? 17.482 7.664 -7.086 1.00 61.00 84 PHE A CA 1
ATOM 640 C C . PHE A 1 84 ? 16.326 8.092 -6.173 1.00 61.00 84 PHE A C 1
ATOM 642 O O . PHE A 1 84 ? 16.484 9.000 -5.357 1.00 61.00 84 PHE A O 1
ATOM 649 N N . THR A 1 85 ? 15.157 7.463 -6.300 1.00 71.88 85 THR A N 1
ATOM 650 C CA . THR A 1 85 ? 14.003 7.744 -5.450 1.00 71.88 85 THR A CA 1
ATOM 651 C C . THR A 1 85 ? 14.085 6.955 -4.149 1.00 71.88 85 THR A C 1
ATOM 653 O O . THR A 1 85 ? 14.510 5.802 -4.094 1.00 71.88 85 THR A O 1
ATOM 656 N N . THR A 1 86 ? 13.616 7.567 -3.067 1.00 85.69 86 THR A N 1
ATOM 657 C CA . THR A 1 86 ? 13.540 6.933 -1.745 1.00 85.69 86 THR A CA 1
ATOM 658 C C . THR A 1 86 ? 12.294 6.055 -1.575 1.00 85.69 86 THR A C 1
ATOM 660 O O . THR A 1 86 ? 12.030 5.578 -0.472 1.00 85.69 86 THR A O 1
ATOM 663 N N . VAL A 1 87 ? 11.551 5.790 -2.659 1.00 87.56 87 VAL A N 1
ATOM 664 C CA . VAL A 1 87 ? 10.288 5.033 -2.652 1.00 87.56 87 VAL A CA 1
ATOM 665 C C . VAL A 1 87 ? 10.509 3.580 -2.237 1.00 87.56 87 VAL A C 1
ATOM 667 O O . VAL A 1 87 ? 9.926 3.144 -1.247 1.00 87.56 87 VAL A O 1
ATOM 670 N N . LEU A 1 88 ? 11.382 2.835 -2.925 1.00 88.81 88 LEU A N 1
ATOM 671 C CA . LEU A 1 88 ? 11.651 1.431 -2.581 1.00 88.81 88 LEU A CA 1
ATOM 672 C C . LEU A 1 88 ? 12.197 1.270 -1.145 1.00 88.81 88 LEU A C 1
ATOM 674 O O . LEU A 1 88 ? 11.690 0.413 -0.414 1.00 88.81 88 LEU A O 1
ATOM 678 N N . PRO A 1 89 ? 13.158 2.096 -0.673 1.00 90.44 89 PRO A N 1
ATOM 679 C CA . PRO A 1 89 ? 13.549 2.105 0.737 1.00 90.44 89 PRO A CA 1
ATOM 680 C C . PRO A 1 89 ? 12.396 2.399 1.707 1.00 90.44 89 PRO A C 1
ATOM 682 O O . PRO A 1 89 ? 12.308 1.756 2.754 1.00 90.44 89 PRO A O 1
ATOM 685 N N . ALA A 1 90 ? 11.504 3.341 1.382 1.00 91.62 90 ALA A N 1
ATOM 686 C CA . ALA A 1 90 ? 10.353 3.665 2.221 1.00 91.62 90 ALA A CA 1
ATOM 687 C C . ALA A 1 90 ? 9.363 2.493 2.313 1.00 91.62 90 ALA A C 1
ATOM 689 O O . ALA A 1 90 ? 8.899 2.186 3.408 1.00 91.62 90 ALA A O 1
ATOM 690 N N . LEU A 1 91 ? 9.096 1.793 1.206 1.00 91.69 91 LEU A N 1
ATOM 691 C CA . LEU A 1 91 ? 8.231 0.606 1.188 1.00 91.69 91 LEU A CA 1
ATOM 692 C C . LEU A 1 91 ? 8.805 -0.534 2.031 1.00 91.69 91 LEU A C 1
ATOM 694 O O . LEU A 1 91 ? 8.101 -1.099 2.866 1.00 91.69 91 LEU A O 1
ATOM 698 N N . LYS A 1 92 ? 10.109 -0.808 1.899 1.00 90.94 92 LYS A N 1
ATOM 699 C CA . LYS A 1 92 ? 10.793 -1.801 2.741 1.00 90.94 92 LYS A CA 1
ATOM 700 C C . LYS A 1 92 ? 10.744 -1.424 4.221 1.00 90.94 92 LYS A C 1
ATOM 702 O O . LYS A 1 92 ? 10.549 -2.288 5.071 1.00 90.94 92 LYS A O 1
ATOM 707 N N . LYS A 1 93 ? 10.892 -0.133 4.537 1.00 93.12 93 LYS A N 1
ATOM 708 C CA . LYS A 1 93 ? 10.764 0.366 5.911 1.00 93.12 93 LYS A CA 1
ATOM 709 C C . LYS A 1 93 ? 9.345 0.189 6.444 1.00 93.12 93 LYS A C 1
ATOM 711 O O . LYS A 1 93 ? 9.195 -0.255 7.574 1.00 93.12 93 LYS A O 1
ATOM 716 N N . LEU A 1 94 ? 8.327 0.502 5.644 1.00 93.88 94 LEU A N 1
ATOM 717 C CA . LEU A 1 94 ? 6.927 0.289 6.005 1.00 93.88 94 LEU A CA 1
ATOM 718 C C . LEU A 1 94 ? 6.639 -1.191 6.289 1.00 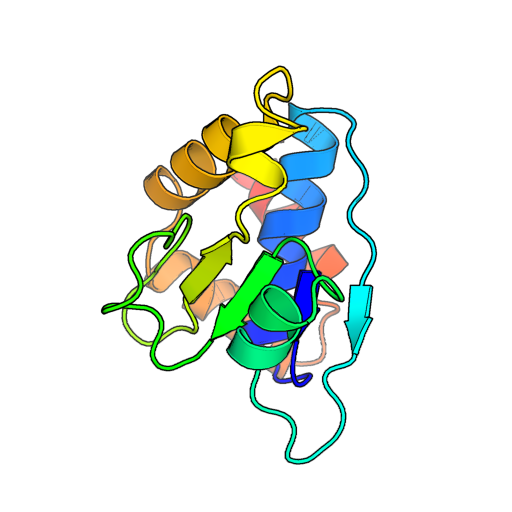93.88 94 LEU A C 1
ATOM 720 O O . LEU A 1 94 ? 6.005 -1.497 7.295 1.00 93.88 94 LEU A O 1
ATOM 724 N N . ASN A 1 95 ? 7.171 -2.099 5.464 1.00 92.38 95 ASN A N 1
ATOM 725 C CA . ASN A 1 95 ? 7.041 -3.545 5.664 1.00 92.38 95 ASN A CA 1
ATOM 726 C C . ASN A 1 95 ? 7.639 -4.020 6.998 1.00 92.38 95 ASN A C 1
ATOM 728 O O . ASN A 1 95 ? 7.130 -4.949 7.604 1.00 92.38 95 ASN A O 1
ATOM 732 N N . GLY A 1 96 ? 8.712 -3.378 7.469 1.00 92.69 96 GLY A N 1
ATOM 733 C CA . GLY A 1 96 ? 9.309 -3.675 8.774 1.00 92.69 96 GLY A CA 1
ATOM 734 C C . GLY A 1 96 ? 8.599 -3.028 9.969 1.00 92.69 96 GLY A C 1
ATOM 735 O O . GLY A 1 96 ? 8.963 -3.315 11.106 1.00 92.69 96 GLY A O 1
ATOM 736 N N . LEU A 1 97 ? 7.642 -2.124 9.735 1.00 94.25 97 LEU A N 1
ATOM 737 C CA . LEU A 1 97 ? 6.882 -1.443 10.787 1.00 94.25 97 LEU A CA 1
ATOM 738 C C . LEU A 1 97 ? 5.525 -2.100 11.044 1.00 94.25 97 LEU A C 1
ATOM 740 O O . LEU A 1 97 ? 5.085 -2.132 12.190 1.00 94.25 97 LEU A O 1
ATOM 744 N N . LEU A 1 98 ? 4.868 -2.577 9.987 1.00 94.06 98 LEU A N 1
ATOM 745 C CA . LEU A 1 98 ? 3.550 -3.199 10.060 1.00 94.06 98 LEU A CA 1
ATOM 746 C C . LEU A 1 98 ? 3.660 -4.695 10.363 1.00 94.06 98 LEU A C 1
ATOM 748 O O . LEU A 1 98 ? 4.561 -5.379 9.885 1.00 94.06 98 LEU A O 1
ATOM 752 N N . ASN A 1 99 ? 2.700 -5.201 11.128 1.00 93.06 99 ASN A N 1
ATOM 753 C CA . ASN A 1 99 ? 2.444 -6.626 11.305 1.00 93.06 99 ASN A CA 1
ATOM 754 C C . ASN A 1 99 ? 0.999 -6.946 10.902 1.00 93.06 99 ASN A C 1
ATOM 756 O O . ASN A 1 99 ? 0.233 -6.053 10.533 1.00 93.06 99 ASN A O 1
ATOM 760 N N . LYS A 1 100 ? 0.629 -8.226 10.959 1.00 92.88 100 LYS A N 1
ATOM 761 C CA . LYS A 1 100 ? -0.711 -8.679 10.587 1.00 92.88 100 LYS A CA 1
ATOM 762 C C . LYS A 1 100 ? -1.792 -8.026 11.451 1.00 92.88 100 LYS A C 1
ATOM 764 O O . LYS A 1 100 ? -2.783 -7.537 10.919 1.00 92.88 100 LYS A O 1
ATOM 769 N N . GLU A 1 101 ? -1.573 -7.946 12.761 1.00 94.75 101 GLU A N 1
ATOM 770 C CA . GLU A 1 101 ? -2.540 -7.396 13.713 1.00 94.75 101 GLU A CA 1
ATOM 771 C C . GLU A 1 101 ? -2.850 -5.916 13.442 1.00 94.75 101 GLU A C 1
ATOM 773 O O . GLU A 1 101 ? -3.987 -5.468 13.610 1.00 94.75 101 GLU A O 1
ATOM 778 N N . ASP A 1 102 ? -1.851 -5.154 12.993 1.00 94.81 102 ASP A N 1
ATOM 779 C CA . ASP A 1 102 ? -2.003 -3.757 12.596 1.00 94.81 102 ASP A CA 1
ATOM 780 C C . ASP A 1 102 ? -2.899 -3.618 11.356 1.00 94.81 102 ASP A C 1
ATOM 782 O O . ASP A 1 102 ? -3.740 -2.713 11.305 1.00 94.81 102 ASP A O 1
ATOM 786 N N . ILE A 1 103 ? -2.755 -4.518 10.374 1.00 94.31 103 ILE A N 1
ATOM 787 C CA . ILE A 1 103 ? -3.613 -4.535 9.182 1.00 94.31 103 ILE A CA 1
ATOM 788 C C . ILE A 1 103 ? -5.032 -4.970 9.554 1.00 94.31 103 ILE A C 1
ATOM 790 O O . ILE A 1 103 ? -5.979 -4.256 9.219 1.00 94.31 103 ILE A O 1
ATOM 794 N N . ASP A 1 104 ? -5.181 -6.064 10.307 1.00 95.31 104 ASP A N 1
ATOM 795 C CA . ASP A 1 104 ? -6.475 -6.600 10.756 1.00 95.31 104 ASP A CA 1
ATOM 796 C C . ASP A 1 104 ? -7.303 -5.525 11.482 1.00 95.31 104 ASP A C 1
ATOM 798 O O . ASP A 1 104 ? -8.497 -5.346 11.215 1.00 95.31 104 ASP A O 1
ATOM 802 N N . LEU A 1 105 ? -6.661 -4.753 12.368 1.00 95.50 105 LEU A N 1
ATOM 803 C CA . LEU A 1 105 ? -7.301 -3.661 13.104 1.00 95.50 105 LEU A CA 1
ATOM 804 C C . LEU A 1 105 ? -7.887 -2.597 12.165 1.00 95.50 105 LEU A C 1
ATOM 806 O O . LEU A 1 105 ? -8.997 -2.104 12.385 1.00 95.50 105 LEU A O 1
ATOM 810 N N . VAL A 1 106 ? -7.129 -2.206 11.140 1.00 96.56 106 VAL A N 1
ATOM 811 C CA . VAL A 1 106 ? -7.537 -1.152 10.206 1.00 96.56 106 VAL A CA 1
ATOM 812 C C . VAL A 1 106 ? -8.581 -1.665 9.216 1.00 96.56 106 VAL A C 1
ATOM 814 O O . VAL A 1 106 ? -9.572 -0.973 8.979 1.00 96.56 106 VAL A O 1
ATOM 817 N N . VAL A 1 107 ? -8.422 -2.889 8.711 1.00 95.50 107 VAL A N 1
ATOM 818 C CA . VAL A 1 107 ? -9.417 -3.567 7.866 1.00 95.50 107 VAL A CA 1
ATOM 819 C C . VAL A 1 107 ? -10.753 -3.687 8.596 1.00 95.50 107 VAL A C 1
ATOM 821 O O . VAL A 1 107 ? -11.793 -3.368 8.021 1.00 95.50 107 VAL A O 1
ATOM 824 N N . GLY A 1 108 ? -10.747 -4.038 9.886 1.00 96.12 108 GLY A N 1
ATOM 825 C CA . GLY A 1 108 ? -11.961 -4.089 10.704 1.00 96.12 108 GLY A CA 1
ATOM 826 C C . GLY A 1 108 ? -12.732 -2.763 10.742 1.00 96.12 108 GLY A C 1
ATOM 827 O O . GLY A 1 108 ? -13.960 -2.759 10.657 1.00 96.12 108 GLY A O 1
ATOM 828 N N . ARG A 1 109 ? -12.028 -1.625 10.802 1.00 95.25 109 ARG A N 1
ATOM 829 C CA . ARG A 1 109 ? -12.648 -0.286 10.763 1.00 95.25 109 ARG A CA 1
ATOM 830 C C . ARG A 1 109 ? -13.202 0.070 9.386 1.00 95.25 109 ARG A C 1
ATOM 832 O O . ARG A 1 109 ? -14.294 0.623 9.291 1.00 95.25 109 ARG A O 1
ATOM 839 N N . VAL A 1 110 ? -12.484 -0.277 8.320 1.00 95.31 110 VAL A N 1
ATOM 840 C CA . VAL A 1 110 ? -12.962 -0.055 6.946 1.00 95.31 110 VAL A CA 1
ATOM 841 C C . VAL A 1 110 ? -14.199 -0.902 6.653 1.00 95.31 110 VAL A C 1
ATOM 843 O O . VAL A 1 110 ? -15.179 -0.392 6.118 1.00 95.31 110 VAL A O 1
ATOM 846 N N . ASN A 1 111 ? -14.221 -2.153 7.114 1.00 93.56 111 ASN A N 1
ATOM 847 C CA . ASN A 1 111 ? -15.401 -3.017 7.037 1.00 93.56 111 ASN A CA 1
ATOM 848 C C . ASN A 1 111 ? -16.599 -2.471 7.831 1.00 93.56 111 ASN A C 1
ATOM 850 O O . ASN A 1 111 ? -17.745 -2.728 7.468 1.00 93.56 111 ASN A O 1
ATOM 854 N N . ALA A 1 112 ? -16.359 -1.679 8.880 1.00 93.88 112 ALA A N 1
ATOM 855 C CA . ALA A 1 112 ? -17.406 -0.960 9.606 1.00 93.88 112 ALA A CA 1
ATOM 856 C C . ALA A 1 112 ? -17.908 0.309 8.876 1.00 93.88 112 ALA A C 1
ATOM 858 O O . ALA A 1 112 ? -18.777 1.010 9.397 1.00 93.88 112 ALA A O 1
ATOM 859 N N . GLY A 1 113 ? -17.394 0.601 7.676 1.00 93.25 113 GLY A N 1
ATOM 860 C CA . GLY A 1 113 ? -17.811 1.717 6.823 1.00 93.25 113 GLY A CA 1
ATOM 861 C C . GLY A 1 113 ? -16.935 2.968 6.930 1.00 93.25 113 GLY A C 1
ATOM 862 O O . GLY A 1 113 ? -17.275 3.999 6.346 1.00 93.25 113 GLY A O 1
ATOM 863 N N . GLU A 1 114 ? -15.820 2.919 7.663 1.00 94.81 114 GLU A N 1
ATOM 864 C CA . GLU A 1 114 ? -14.879 4.039 7.708 1.00 94.81 114 GLU A CA 1
ATOM 865 C C . GLU A 1 114 ? -14.034 4.130 6.421 1.00 94.81 114 GLU A C 1
ATOM 867 O O . GLU A 1 114 ? -13.711 3.133 5.781 1.00 94.81 114 GLU A O 1
ATOM 872 N N . SER A 1 115 ? -13.614 5.342 6.046 1.00 94.19 115 SER A N 1
ATOM 873 C CA . SER A 1 115 ? -12.724 5.542 4.893 1.00 94.19 115 SER A CA 1
ATOM 874 C C . SER A 1 115 ? -11.313 5.020 5.175 1.00 94.19 115 SER A C 1
ATOM 876 O O . SER A 1 115 ? -10.657 5.491 6.109 1.00 94.19 115 SER A O 1
ATOM 878 N N . ALA A 1 116 ? -10.805 4.130 4.315 1.00 94.00 116 ALA A N 1
ATOM 879 C CA . ALA A 1 116 ? -9.456 3.568 4.422 1.00 94.00 116 ALA A CA 1
ATOM 880 C C . ALA A 1 116 ? -8.370 4.651 4.540 1.00 94.00 116 ALA A C 1
ATOM 882 O O . ALA A 1 116 ? -7.540 4.604 5.446 1.00 94.00 116 ALA A O 1
ATOM 883 N N . MET A 1 117 ? -8.422 5.687 3.695 1.00 94.25 117 MET A N 1
ATOM 884 C CA . MET A 1 117 ? -7.457 6.795 3.726 1.00 94.25 117 MET A CA 1
ATOM 885 C C . MET A 1 117 ? -7.471 7.546 5.063 1.00 94.25 117 MET A C 1
ATOM 887 O O . MET A 1 117 ? -6.416 7.918 5.579 1.00 94.25 117 MET A O 1
ATOM 891 N N . SER A 1 118 ? -8.655 7.767 5.635 1.00 96.06 118 SER A N 1
ATOM 892 C CA . SER A 1 118 ? -8.803 8.470 6.913 1.00 96.06 118 SER A CA 1
ATOM 893 C C . SER A 1 118 ? -8.289 7.631 8.081 1.00 96.06 118 SER A C 1
ATOM 895 O O . SER A 1 118 ? -7.519 8.131 8.906 1.00 96.06 118 SER A O 1
ATOM 897 N N . VAL A 1 119 ? -8.684 6.355 8.142 1.00 96.94 119 VAL A N 1
ATOM 898 C CA . VAL A 1 119 ? -8.295 5.444 9.226 1.00 96.94 119 VAL A CA 1
ATOM 899 C C . VAL A 1 119 ? -6.792 5.197 9.208 1.00 96.94 119 VAL A C 1
ATOM 901 O O . VAL A 1 119 ? -6.142 5.333 10.245 1.00 96.94 119 VAL A O 1
ATOM 904 N N . VAL A 1 120 ? -6.226 4.902 8.034 1.00 97.19 120 VAL A N 1
ATOM 905 C CA . VAL A 1 120 ? -4.787 4.668 7.883 1.00 97.19 120 VAL A CA 1
ATOM 906 C C . VAL A 1 120 ? -3.985 5.911 8.253 1.00 97.19 120 VAL A C 1
ATOM 908 O O . VAL A 1 120 ? -3.017 5.805 9.003 1.00 97.19 120 VAL A O 1
ATOM 911 N N . ARG A 1 121 ? -4.387 7.108 7.797 1.00 97.31 121 ARG A N 1
ATOM 912 C CA . ARG A 1 121 ? -3.692 8.350 8.173 1.00 97.31 121 ARG A CA 1
ATOM 913 C C . ARG A 1 121 ? -3.648 8.516 9.689 1.00 97.31 121 ARG A C 1
ATOM 915 O O . ARG A 1 121 ? -2.581 8.773 10.241 1.00 97.31 121 ARG A O 1
ATOM 922 N N . LYS A 1 122 ? -4.793 8.351 10.356 1.00 97.06 122 LYS A N 1
ATOM 923 C CA . LYS A 1 122 ? -4.883 8.455 11.816 1.00 97.06 122 LYS A CA 1
ATOM 924 C C . LYS A 1 122 ? -3.981 7.428 12.502 1.00 97.06 122 LYS A C 1
ATOM 926 O O . LYS A 1 122 ? -3.218 7.803 13.387 1.00 97.06 122 LYS A O 1
ATOM 931 N N . PHE A 1 123 ? -4.009 6.177 12.047 1.00 97.75 123 PHE A N 1
ATOM 932 C CA . PHE A 1 123 ? -3.154 5.109 12.563 1.00 97.75 123 PHE A CA 1
ATOM 933 C C . PHE A 1 123 ? -1.659 5.458 12.451 1.00 97.75 123 PHE A C 1
ATOM 935 O O . PHE A 1 123 ? -0.920 5.374 13.433 1.00 97.75 123 PHE A O 1
ATOM 942 N N . LEU A 1 124 ? -1.210 5.910 11.274 1.00 97.00 124 LEU A N 1
ATOM 943 C CA . LEU A 1 124 ? 0.188 6.284 11.043 1.00 97.00 124 LEU A CA 1
ATOM 944 C C . LEU A 1 124 ? 0.629 7.456 11.937 1.00 97.00 124 LEU A C 1
ATOM 946 O O . LEU A 1 124 ? 1.747 7.437 12.457 1.00 97.00 124 LEU A O 1
ATOM 950 N N . MET A 1 125 ? -0.244 8.444 12.156 1.00 97.00 125 MET A N 1
ATOM 951 C CA . MET A 1 125 ? 0.019 9.572 13.061 1.00 97.00 125 MET A CA 1
ATOM 952 C C . MET A 1 125 ? 0.098 9.133 14.529 1.00 97.00 125 MET A C 1
ATOM 954 O O . MET A 1 125 ? 1.003 9.548 15.251 1.00 97.00 125 MET A O 1
ATOM 958 N N . GLU A 1 126 ? -0.815 8.268 14.982 1.00 96.75 126 GLU A N 1
ATOM 959 C CA . GLU A 1 126 ? -0.822 7.728 16.352 1.00 96.75 126 GLU A CA 1
ATOM 960 C C . GLU A 1 126 ? 0.463 6.946 16.657 1.00 96.75 126 GLU A C 1
ATOM 962 O O . GLU A 1 126 ? 1.028 7.060 17.748 1.00 96.75 126 GLU A O 1
ATOM 967 N N . ARG A 1 127 ? 0.979 6.217 15.661 1.00 95.38 127 ARG A N 1
ATOM 968 C CA . ARG A 1 127 ? 2.265 5.509 15.730 1.00 95.38 127 ARG A CA 1
ATOM 969 C C . ARG A 1 127 ? 3.486 6.419 15.527 1.00 95.38 127 ARG A C 1
ATOM 971 O O . ARG A 1 127 ? 4.615 5.948 15.662 1.00 95.38 127 ARG A O 1
ATOM 978 N N . ARG A 1 128 ? 3.289 7.716 15.243 1.00 94.81 128 ARG A N 1
ATOM 979 C CA . ARG A 1 128 ? 4.335 8.705 14.894 1.00 94.81 128 ARG A CA 1
ATOM 980 C C . ARG A 1 128 ? 5.204 8.269 13.716 1.00 94.81 128 ARG A C 1
ATOM 982 O O . ARG A 1 128 ? 6.414 8.502 13.683 1.00 94.81 128 ARG A O 1
ATOM 989 N N . TRP A 1 129 ? 4.594 7.579 12.763 1.00 94.25 129 TRP A N 1
ATOM 990 C CA . TRP A 1 129 ? 5.269 7.119 11.558 1.00 94.25 129 TRP A CA 1
ATOM 991 C C . TRP A 1 129 ? 5.178 8.129 10.429 1.00 94.25 129 TRP A C 1
ATOM 993 O O . TRP A 1 129 ? 6.045 8.093 9.559 1.00 94.25 129 TRP A O 1
ATOM 1003 N N . ILE A 1 130 ? 4.213 9.047 10.473 1.00 89.88 130 ILE A N 1
ATOM 1004 C CA . ILE A 1 130 ? 4.132 10.262 9.652 1.00 89.88 130 ILE A CA 1
ATOM 1005 C C . ILE A 1 130 ? 3.921 11.473 10.554 1.00 89.88 130 ILE A C 1
ATOM 1007 O O . ILE A 1 130 ? 3.328 11.292 11.644 1.00 89.88 130 ILE A O 1
#